Protein AF-F8LBA5-F1 (afdb_monomer_lite)

pLDDT: mean 81.29, std 7.04, range [53.19, 90.56]

Structure (mmCIF, N/CA/C/O backbone):
data_AF-F8LBA5-F1
#
_entry.id   AF-F8LBA5-F1
#
loop_
_atom_site.group_PDB
_atom_site.id
_atom_site.type_symbol
_atom_site.label_atom_id
_atom_site.label_alt_id
_atom_site.label_comp_id
_atom_site.label_asym_id
_atom_site.label_entity_id
_atom_site.label_seq_id
_atom_site.pdbx_PDB_ins_code
_atom_site.Cartn_x
_atom_site.Cartn_y
_atom_site.Cartn_z
_atom_site.occupancy
_atom_site.B_iso_or_equiv
_atom_site.auth_seq_id
_atom_site.auth_comp_id
_atom_site.auth_asym_id
_atom_site.auth_atom_id
_atom_site.pdbx_PDB_model_num
ATOM 1 N N . MET A 1 1 ? -10.000 4.323 -2.530 1.00 53.19 1 MET A N 1
ATOM 2 C CA . MET A 1 1 ? -9.657 2.963 -2.050 1.00 53.19 1 MET A CA 1
ATOM 3 C C . MET A 1 1 ? -9.422 1.983 -3.193 1.00 53.19 1 MET A C 1
ATOM 5 O O . MET A 1 1 ? -8.457 1.243 -3.122 1.00 53.19 1 MET A O 1
ATOM 9 N N . PHE A 1 2 ? -10.232 2.002 -4.255 1.00 55.88 2 PHE A N 1
ATOM 10 C CA . PHE A 1 2 ? -10.118 1.024 -5.345 1.00 55.88 2 PHE A CA 1
ATOM 11 C C . PHE A 1 2 ? -8.858 1.176 -6.219 1.00 55.88 2 PHE A C 1
ATOM 13 O O . PHE A 1 2 ? -8.235 0.174 -6.541 1.00 55.88 2 PHE A O 1
ATOM 20 N N . PHE A 1 3 ? -8.407 2.408 -6.486 1.00 58.19 3 PHE A N 1
ATOM 21 C CA . PHE A 1 3 ? -7.231 2.712 -7.324 1.00 58.19 3 PHE A CA 1
ATOM 22 C C . PHE A 1 3 ? -6.007 3.177 -6.512 1.00 58.19 3 PHE A C 1
ATOM 24 O O . PHE A 1 3 ? -5.357 4.164 -6.845 1.00 58.19 3 PHE A O 1
ATOM 31 N N . GLY A 1 4 ? -5.714 2.520 -5.386 1.00 63.97 4 GLY A N 1
ATOM 32 C CA . GLY A 1 4 ? -4.458 2.754 -4.661 1.00 63.97 4 GLY A CA 1
ATOM 33 C C . GLY A 1 4 ? -3.261 2.137 -5.395 1.00 63.97 4 GLY A C 1
ATOM 34 O O . GLY A 1 4 ? -3.434 1.162 -6.122 1.00 63.97 4 GLY A O 1
ATOM 35 N N . SER A 1 5 ? -2.041 2.637 -5.157 1.00 62.25 5 SER A N 1
ATOM 36 C CA . SER A 1 5 ? -0.813 2.131 -5.808 1.00 62.25 5 SER A CA 1
ATOM 37 C C . SER A 1 5 ? -0.664 0.605 -5.718 1.00 62.25 5 SER A C 1
ATOM 39 O O . SER A 1 5 ? -0.274 -0.045 -6.681 1.00 62.25 5 SER A O 1
ATOM 41 N N . GLY A 1 6 ? -1.062 0.010 -4.589 1.00 64.94 6 GLY A N 1
ATOM 42 C CA . GLY A 1 6 ? -1.053 -1.442 -4.393 1.00 64.94 6 GLY A CA 1
ATOM 43 C C . GLY A 1 6 ? -2.037 -2.215 -5.263 1.00 64.94 6 GLY A C 1
ATOM 44 O O . GLY A 1 6 ? -1.678 -3.264 -5.779 1.00 64.94 6 GLY A O 1
ATOM 45 N N . ASN A 1 7 ? -3.247 -1.692 -5.454 1.00 75.56 7 ASN A N 1
ATOM 46 C CA . ASN A 1 7 ? -4.292 -2.366 -6.229 1.00 75.56 7 ASN A CA 1
ATOM 47 C C . ASN A 1 7 ? -4.043 -2.291 -7.740 1.00 75.56 7 ASN A C 1
ATOM 49 O O . ASN A 1 7 ? -4.741 -2.948 -8.499 1.00 75.56 7 ASN A O 1
ATOM 53 N N . LEU A 1 8 ? -3.066 -1.491 -8.170 1.00 71.50 8 LEU A N 1
ATOM 54 C CA . LEU A 1 8 ? -2.737 -1.271 -9.578 1.00 71.50 8 LEU A CA 1
ATOM 55 C C . LEU A 1 8 ? -1.441 -1.975 -9.976 1.00 71.50 8 LEU A C 1
ATOM 57 O O . LEU A 1 8 ? -1.365 -2.572 -11.043 1.00 71.50 8 LEU A O 1
ATOM 61 N N . ILE A 1 9 ? -0.442 -1.972 -9.093 1.00 75.31 9 ILE A N 1
ATOM 62 C CA . ILE A 1 9 ? 0.831 -2.665 -9.332 1.00 75.31 9 ILE A CA 1
ATOM 63 C C . ILE A 1 9 ? 0.661 -4.182 -9.200 1.00 75.31 9 ILE A C 1
ATOM 65 O O . ILE A 1 9 ? 1.229 -4.938 -9.980 1.00 75.31 9 ILE A O 1
ATOM 69 N N . TYR A 1 10 ? -0.129 -4.640 -8.226 1.00 77.81 10 TYR A N 1
ATOM 70 C CA . TYR A 1 10 ? -0.305 -6.066 -7.964 1.00 77.81 10 TYR A CA 1
ATOM 71 C C . TYR A 1 10 ? -0.914 -6.857 -9.136 1.00 77.81 10 TYR A C 1
ATOM 73 O O . TYR A 1 10 ? -0.339 -7.887 -9.475 1.00 77.81 10 TYR A O 1
ATOM 81 N N . PRO A 1 11 ? -1.998 -6.417 -9.809 1.00 78.12 11 PRO A N 1
ATOM 82 C CA . PRO A 1 11 ? -2.529 -7.154 -10.956 1.00 78.12 11 PRO A CA 1
ATOM 83 C C . PRO A 1 11 ? -1.566 -7.169 -12.147 1.00 78.12 11 PRO A C 1
ATOM 85 O O . PRO A 1 11 ? -1.508 -8.173 -12.846 1.00 78.12 11 PRO A O 1
ATOM 88 N N . LEU A 1 12 ? -0.769 -6.113 -12.355 1.00 79.75 12 LEU A N 1
ATOM 89 C CA . LEU A 1 12 ? 0.284 -6.119 -13.377 1.00 79.75 12 LEU A CA 1
ATOM 90 C C . LEU A 1 12 ? 1.367 -7.147 -13.035 1.00 79.75 12 LEU A C 1
ATOM 92 O O . LEU A 1 12 ? 1.727 -7.965 -13.874 1.00 79.75 12 LEU A O 1
ATOM 96 N N . PHE A 1 13 ? 1.836 -7.148 -11.786 1.00 80.00 13 PHE A N 1
ATOM 97 C CA . PHE A 1 13 ? 2.849 -8.087 -11.311 1.00 80.00 13 PHE A CA 1
ATOM 98 C C . PHE A 1 13 ? 2.366 -9.537 -11.406 1.00 80.00 13 PHE A C 1
ATOM 100 O O . PHE A 1 13 ? 3.026 -10.366 -12.019 1.00 80.00 13 PHE A O 1
ATOM 107 N N . VAL A 1 14 ? 1.192 -9.846 -10.852 1.00 81.25 14 VAL A N 1
ATOM 108 C CA . VAL A 1 14 ? 0.621 -11.200 -10.898 1.00 81.25 14 VAL A CA 1
ATOM 109 C C . VAL A 1 14 ? 0.249 -11.590 -12.331 1.00 81.25 14 VAL A C 1
ATOM 111 O O . VAL A 1 14 ? 0.432 -12.745 -12.698 1.00 81.25 14 VAL A O 1
ATOM 114 N N . GLY A 1 15 ? -0.180 -10.640 -13.166 1.00 81.88 15 GLY A N 1
ATOM 115 C CA . GLY A 1 15 ? -0.393 -10.838 -14.601 1.00 81.88 15 GLY A CA 1
ATOM 116 C C . GLY A 1 15 ? 0.852 -11.333 -15.331 1.00 81.88 15 GLY A C 1
ATOM 117 O O . GLY A 1 15 ? 0.749 -12.260 -16.130 1.00 81.88 15 GLY A O 1
ATOM 118 N N . GLN A 1 16 ? 2.037 -10.811 -14.994 1.00 81.12 16 GLN A N 1
ATOM 119 C CA . GLN A 1 16 ? 3.295 -11.315 -15.557 1.00 81.12 16 GLN A CA 1
ATOM 120 C C . GLN A 1 16 ? 3.573 -12.778 -15.175 1.00 81.12 16 GLN A C 1
ATOM 122 O O . GLN A 1 16 ? 4.126 -13.518 -15.984 1.00 81.12 16 GLN A O 1
ATOM 127 N N . PHE A 1 17 ? 3.179 -13.223 -13.978 1.00 81.31 17 PHE A N 1
ATOM 128 C CA . PHE A 1 17 ? 3.361 -14.619 -13.552 1.00 81.31 17 PHE A CA 1
ATOM 129 C C . PHE A 1 17 ? 2.244 -15.556 -14.019 1.00 81.31 17 PHE A C 1
ATOM 131 O O . PHE A 1 17 ? 2.482 -16.752 -14.154 1.00 81.31 17 PHE A O 1
ATOM 138 N N . ALA A 1 18 ? 1.038 -15.036 -14.247 1.00 79.81 18 ALA A N 1
ATOM 139 C CA . ALA A 1 18 ? -0.143 -15.841 -14.544 1.00 79.81 18 ALA A CA 1
ATOM 140 C C . ALA A 1 18 ? -0.136 -16.447 -15.956 1.00 79.81 18 ALA A C 1
ATOM 142 O O . ALA A 1 18 ? -0.843 -17.431 -16.160 1.00 79.81 18 ALA A O 1
ATOM 143 N N . GLN A 1 19 ? 0.661 -15.904 -16.889 1.00 77.38 19 GLN A N 1
ATOM 144 C CA . GLN A 1 19 ? 0.803 -16.396 -18.270 1.00 77.38 19 GLN A CA 1
ATOM 145 C C . GLN A 1 19 ? -0.579 -16.757 -18.867 1.00 77.38 19 GLN A C 1
ATOM 147 O O . GLN A 1 19 ? -1.455 -15.893 -18.942 1.00 77.38 19 GLN A O 1
ATOM 152 N N . ASP A 1 20 ? -0.822 -18.028 -19.203 1.00 79.06 20 ASP A N 1
ATOM 153 C CA . ASP A 1 20 ? -2.073 -18.507 -19.810 1.00 79.06 20 ASP A CA 1
ATOM 154 C C . ASP A 1 20 ? -3.281 -18.567 -18.851 1.00 79.06 20 ASP A C 1
ATOM 156 O O . ASP A 1 20 ? -4.430 -18.643 -19.288 1.00 79.06 20 ASP A O 1
ATOM 160 N N . GLN A 1 21 ? -3.075 -18.506 -17.531 1.00 84.62 21 GLN A N 1
ATOM 161 C CA . GLN A 1 21 ? -4.135 -18.635 -16.516 1.00 84.62 21 GLN A CA 1
ATOM 162 C C . GLN A 1 21 ? -4.776 -17.294 -16.122 1.00 84.62 21 GLN A C 1
ATOM 164 O O . GLN A 1 21 ? -5.199 -17.090 -14.977 1.00 84.62 21 GLN A O 1
ATOM 169 N N . TRP A 1 22 ? -4.879 -16.366 -17.072 1.00 80.00 22 TRP A N 1
ATOM 170 C CA . TRP A 1 22 ? -5.383 -15.013 -16.832 1.00 80.00 22 TRP A CA 1
ATOM 171 C C . TRP A 1 22 ? -6.831 -14.983 -16.311 1.00 80.00 22 TRP A C 1
ATOM 173 O O . TRP A 1 22 ? -7.165 -14.123 -15.499 1.00 80.00 22 TRP A O 1
ATOM 183 N N . VAL A 1 23 ? -7.680 -15.944 -16.702 1.00 82.38 23 VAL A N 1
ATOM 184 C CA . VAL A 1 23 ? -9.088 -16.027 -16.262 1.00 82.38 23 VAL A CA 1
ATOM 185 C C . VAL A 1 23 ? -9.196 -16.408 -14.782 1.00 82.38 23 VAL A C 1
ATOM 187 O O . VAL A 1 23 ? -9.897 -15.750 -14.009 1.00 82.38 23 VAL A O 1
ATOM 190 N N . THR A 1 24 ? -8.483 -17.453 -14.357 1.00 84.25 24 THR A N 1
ATOM 191 C CA . THR A 1 24 ? -8.470 -17.916 -12.958 1.00 84.25 24 THR A CA 1
ATOM 192 C C . THR A 1 24 ? -7.845 -16.868 -12.038 1.00 84.25 24 THR A C 1
ATOM 194 O O . THR A 1 24 ? -8.341 -16.607 -10.942 1.00 84.25 24 THR A O 1
ATOM 197 N N . MET A 1 25 ? -6.785 -16.205 -12.504 1.00 84.81 25 MET A N 1
ATOM 198 C CA . MET A 1 25 ? -6.156 -15.107 -11.774 1.00 84.81 25 MET A CA 1
ATOM 199 C C . MET A 1 25 ? -7.075 -13.887 -11.685 1.00 84.81 25 MET A C 1
ATOM 201 O O . MET A 1 25 ? -7.284 -13.353 -10.596 1.00 84.81 25 MET A O 1
ATOM 205 N N . GLY A 1 26 ? -7.668 -13.480 -12.810 1.00 84.00 26 GLY A N 1
ATOM 206 C CA . GLY A 1 26 ? -8.551 -12.322 -12.884 1.00 84.00 26 GLY A CA 1
ATOM 207 C C . GLY A 1 26 ? -9.771 -12.476 -11.983 1.00 84.00 26 GLY A C 1
ATOM 208 O O . GLY A 1 26 ? -10.106 -11.548 -11.254 1.00 84.00 26 GLY A O 1
ATOM 209 N N . THR A 1 27 ? -10.385 -13.660 -11.955 1.00 85.81 27 THR A N 1
ATOM 210 C CA . THR A 1 27 ? -11.511 -13.959 -11.056 1.00 85.81 27 THR A CA 1
ATOM 211 C C . THR A 1 27 ? -11.099 -13.955 -9.582 1.00 85.81 27 THR A C 1
ATOM 213 O O . THR A 1 27 ? -11.780 -13.323 -8.772 1.00 85.81 27 THR A O 1
ATOM 216 N N . GLY A 1 28 ? -9.966 -14.564 -9.217 1.00 86.88 28 GLY A N 1
ATOM 217 C CA . GLY A 1 28 ? -9.448 -14.521 -7.843 1.00 86.88 28 GLY A CA 1
ATOM 218 C C . GLY A 1 28 ? -9.097 -13.102 -7.378 1.00 86.88 28 GLY A C 1
ATOM 219 O O . GLY A 1 28 ? -9.408 -12.711 -6.247 1.00 86.88 28 GLY A O 1
ATOM 220 N N . PHE A 1 29 ? -8.516 -12.295 -8.268 1.00 84.75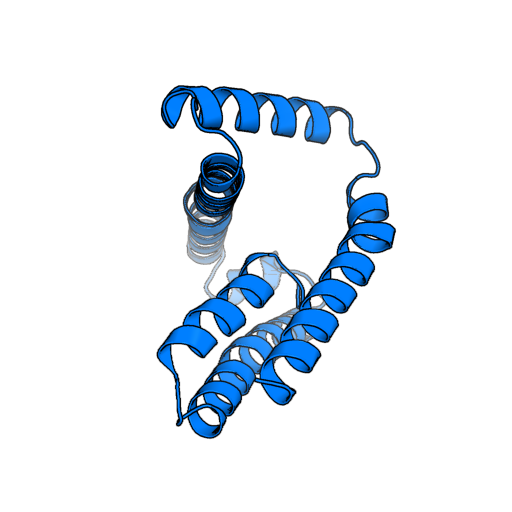 29 PHE A N 1
ATOM 221 C CA . PHE A 1 29 ? -8.242 -10.885 -8.013 1.00 84.75 29 PHE A CA 1
ATOM 222 C C . PHE A 1 29 ? -9.536 -10.080 -7.872 1.00 84.75 29 PHE A C 1
ATOM 224 O O . PHE A 1 29 ? -9.649 -9.293 -6.942 1.00 84.75 29 PHE A O 1
ATOM 231 N N . LEU A 1 30 ? -10.545 -10.302 -8.718 1.00 85.25 30 LEU A N 1
ATOM 232 C CA . LEU A 1 30 ? -11.844 -9.629 -8.600 1.00 85.25 30 LEU A CA 1
ATOM 233 C C . LEU A 1 30 ? -12.529 -9.954 -7.270 1.00 85.25 30 LEU A C 1
ATOM 235 O O . LEU A 1 30 ? -12.983 -9.048 -6.570 1.00 85.25 30 LEU A O 1
ATOM 239 N N . LEU A 1 31 ? -12.550 -11.233 -6.885 1.00 87.81 31 LEU A N 1
ATOM 240 C CA . LEU A 1 31 ? -13.132 -11.663 -5.615 1.00 87.81 31 LEU A CA 1
ATOM 241 C C . LEU A 1 31 ? -12.414 -11.007 -4.431 1.00 87.81 31 LEU A C 1
ATOM 243 O O . LEU A 1 31 ? -13.059 -10.452 -3.550 1.00 87.81 31 LEU A O 1
ATOM 247 N N . THR A 1 32 ? -11.085 -11.010 -4.403 1.00 85.31 32 THR A N 1
ATOM 248 C CA . THR A 1 32 ? -10.334 -10.484 -3.251 1.00 85.31 32 THR A CA 1
ATOM 249 C C . THR A 1 32 ? -10.212 -8.961 -3.256 1.00 85.31 32 THR A C 1
ATOM 251 O O . THR A 1 32 ? -10.468 -8.323 -2.240 1.00 85.31 32 THR A O 1
ATOM 254 N N . ALA A 1 33 ? -9.872 -8.343 -4.384 1.00 81.81 33 ALA A N 1
ATOM 255 C CA . ALA A 1 33 ? -9.630 -6.906 -4.480 1.00 81.81 33 ALA A CA 1
ATOM 256 C C . ALA A 1 33 ? -10.916 -6.067 -4.524 1.00 81.81 33 ALA A C 1
ATOM 258 O O . ALA A 1 33 ? -10.863 -4.886 -4.178 1.00 81.81 33 ALA A O 1
ATOM 259 N N . VAL A 1 34 ? -12.060 -6.638 -4.925 1.00 84.81 34 VAL A N 1
ATOM 260 C CA . VAL A 1 34 ? -13.344 -5.914 -4.984 1.00 84.81 34 VAL A CA 1
ATOM 261 C C . VAL A 1 34 ? -14.275 -6.319 -3.847 1.00 84.81 34 VAL A C 1
ATOM 263 O O . VAL A 1 34 ? -14.777 -5.427 -3.158 1.00 84.81 34 VAL A O 1
ATOM 266 N N . LEU A 1 35 ? -14.483 -7.620 -3.585 1.00 87.56 35 LEU A N 1
ATOM 267 C CA . LEU A 1 35 ? -15.446 -8.021 -2.548 1.00 87.56 35 LEU A CA 1
ATOM 268 C C . LEU A 1 35 ? -14.979 -7.657 -1.141 1.00 87.56 35 LEU A C 1
ATOM 270 O O . LEU A 1 35 ? -15.813 -7.216 -0.358 1.00 87.56 35 LEU A O 1
ATOM 274 N N . MET A 1 36 ? -13.690 -7.793 -0.793 1.00 87.69 36 MET A N 1
ATOM 275 C CA . MET A 1 36 ? -13.233 -7.431 0.562 1.00 87.69 36 MET A CA 1
ATOM 276 C C . MET A 1 36 ? -13.442 -5.942 0.871 1.00 87.69 36 MET A C 1
ATOM 278 O O . MET A 1 36 ? -14.052 -5.642 1.899 1.00 87.69 36 MET A O 1
ATOM 282 N N . PRO A 1 37 ? -12.992 -4.986 0.029 1.00 86.19 37 PRO A N 1
ATOM 283 C CA . PRO A 1 37 ? -13.259 -3.574 0.284 1.00 86.19 37 PRO A CA 1
ATOM 284 C C . PRO A 1 37 ? -14.751 -3.255 0.264 1.00 86.19 37 PRO A C 1
ATOM 286 O O . PRO A 1 37 ? -15.200 -2.439 1.063 1.00 86.19 37 PRO A O 1
ATOM 289 N N . PHE A 1 38 ? -15.523 -3.915 -0.604 1.00 88.62 38 PHE A N 1
ATOM 290 C CA . PHE A 1 38 ? -16.972 -3.750 -0.653 1.00 88.62 38 PHE A CA 1
ATOM 291 C C . PHE A 1 38 ? -17.646 -4.203 0.649 1.00 88.62 38 PHE A C 1
ATOM 293 O O . PHE A 1 38 ? -18.395 -3.432 1.241 1.00 88.62 38 PHE A O 1
ATOM 300 N N . LEU A 1 39 ? -17.315 -5.394 1.153 1.00 89.19 39 LEU A N 1
ATOM 301 C CA . LEU A 1 39 ? -17.764 -5.892 2.458 1.00 89.19 39 LEU A CA 1
ATOM 302 C C . LEU A 1 39 ? -17.361 -4.942 3.589 1.00 89.19 39 LEU A C 1
ATOM 304 O O . LEU A 1 39 ? -18.169 -4.667 4.472 1.00 89.19 39 LEU A O 1
ATOM 308 N N . GLY A 1 40 ? -16.144 -4.395 3.539 1.00 87.69 40 GLY A N 1
ATOM 309 C CA . GLY A 1 40 ? -15.684 -3.381 4.486 1.00 87.69 40 GLY A CA 1
ATOM 310 C C . GLY A 1 40 ? -16.538 -2.111 4.452 1.00 87.69 40 GLY A C 1
ATOM 311 O O . GLY A 1 40 ? -16.923 -1.608 5.503 1.00 87.69 40 GLY A O 1
ATOM 312 N N . VAL A 1 41 ? -16.890 -1.612 3.263 1.00 88.19 41 VAL A N 1
ATOM 313 C CA . VAL A 1 41 ? -17.782 -0.449 3.112 1.00 88.19 41 VAL A CA 1
ATOM 314 C C . VAL A 1 41 ? -19.185 -0.763 3.628 1.00 88.19 41 VAL A C 1
ATOM 316 O O . VAL A 1 41 ? -19.726 0.032 4.390 1.00 88.19 41 VAL A O 1
ATOM 319 N N . VAL A 1 42 ? -19.756 -1.918 3.280 1.00 89.00 42 VAL A N 1
ATOM 320 C CA . VAL A 1 42 ? -21.082 -2.344 3.761 1.00 89.00 42 VAL A CA 1
ATOM 321 C C . VAL A 1 42 ? -21.100 -2.450 5.286 1.00 89.00 42 VAL A C 1
ATOM 323 O O . VAL A 1 42 ? -22.008 -1.920 5.925 1.00 89.00 42 VAL A O 1
ATOM 326 N N . ALA A 1 43 ? -20.070 -3.059 5.878 1.00 87.00 43 ALA A N 1
ATOM 327 C CA . ALA A 1 43 ? -19.912 -3.115 7.325 1.00 87.00 43 ALA A CA 1
ATOM 328 C C . ALA A 1 43 ? -19.834 -1.706 7.925 1.00 87.00 43 ALA A C 1
ATOM 330 O O . ALA A 1 43 ? -20.532 -1.410 8.881 1.00 87.00 43 ALA A O 1
ATOM 331 N N . MET A 1 44 ? -19.057 -0.795 7.341 1.00 87.25 44 MET A N 1
ATOM 332 C CA . MET A 1 44 ? -18.962 0.578 7.843 1.00 87.25 44 MET A CA 1
ATOM 333 C C . MET A 1 44 ? -20.282 1.351 7.732 1.00 87.25 44 MET A C 1
ATOM 335 O O . MET A 1 44 ? -20.617 2.099 8.649 1.00 87.25 44 MET A O 1
ATOM 339 N N . VAL A 1 45 ? -21.052 1.154 6.660 1.00 87.62 45 VAL A N 1
ATOM 340 C CA . VAL A 1 45 ? -22.385 1.757 6.491 1.00 87.62 45 VAL A CA 1
ATOM 341 C C . VAL A 1 45 ? -23.364 1.229 7.542 1.00 87.62 45 VAL A C 1
ATOM 343 O O . VAL A 1 45 ? -24.118 2.015 8.109 1.00 87.62 45 VAL A O 1
ATOM 346 N N . ALA A 1 46 ? -23.306 -0.065 7.870 1.00 86.06 46 ALA A N 1
ATOM 347 C CA . ALA A 1 46 ? -24.146 -0.664 8.909 1.00 86.06 46 ALA A CA 1
ATOM 348 C C . ALA A 1 46 ? -23.897 -0.084 10.318 1.00 86.06 46 ALA A C 1
ATOM 350 O O . ALA A 1 46 ? -24.773 -0.167 11.171 1.00 86.06 46 ALA A O 1
ATOM 351 N N . TYR A 1 47 ? -22.729 0.522 10.556 1.00 85.69 47 TYR A N 1
ATOM 352 C CA . TYR A 1 47 ? -22.360 1.177 11.819 1.00 85.69 47 TYR A CA 1
ATOM 353 C C . TYR A 1 47 ? -22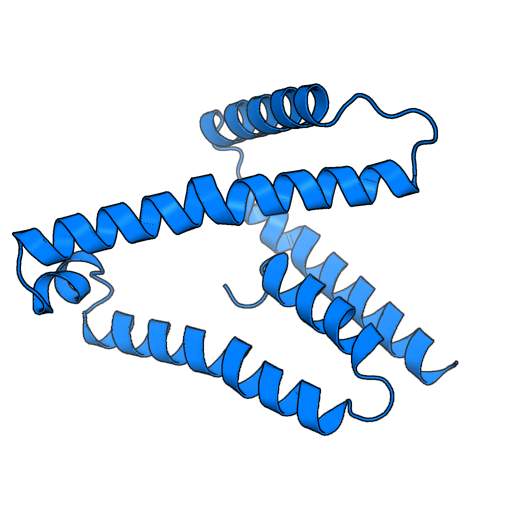.292 2.711 11.691 1.00 85.69 47 TYR A C 1
ATOM 355 O O . TYR A 1 47 ? -21.509 3.359 12.390 1.00 85.69 47 TYR A O 1
ATOM 363 N N . GLU A 1 48 ? -23.068 3.299 10.772 1.00 82.38 48 GLU A N 1
ATOM 364 C CA . GLU A 1 48 ? -23.178 4.757 10.561 1.00 82.38 48 GLU A CA 1
ATOM 365 C C . GLU A 1 48 ? -21.828 5.450 10.277 1.00 82.38 48 GLU A C 1
ATOM 367 O O . GLU A 1 48 ? -21.612 6.621 10.587 1.00 82.38 48 GLU A O 1
ATOM 372 N N . GLY A 1 49 ? -20.866 4.715 9.714 1.00 75.81 49 GLY A N 1
ATOM 373 C CA . GLY A 1 49 ? -19.509 5.200 9.460 1.00 75.81 49 GLY A CA 1
ATOM 374 C C . GLY A 1 49 ? -18.630 5.318 10.712 1.00 75.81 49 GLY A C 1
ATOM 375 O O . GLY A 1 49 ? -17.461 5.707 10.609 1.00 75.81 49 GLY A O 1
ATOM 376 N N . CYS A 1 50 ? -19.129 4.952 11.896 1.00 80.75 50 CYS A N 1
ATOM 377 C CA . CYS A 1 50 ? -18.377 5.061 13.137 1.00 80.75 50 CYS A CA 1
ATOM 378 C C . CYS A 1 50 ? -17.488 3.828 13.358 1.00 80.75 50 CYS A C 1
ATOM 380 O O . CYS A 1 50 ? -17.874 2.833 13.975 1.00 80.75 50 CYS A O 1
ATOM 382 N N . TYR A 1 51 ? -16.237 3.914 12.898 1.00 77.25 51 TYR A N 1
ATOM 383 C CA . TYR A 1 51 ? -15.238 2.848 13.065 1.00 77.25 51 TYR A CA 1
ATOM 384 C C . TYR A 1 51 ? -14.982 2.503 14.540 1.00 77.25 51 TYR A C 1
ATOM 386 O O . TYR A 1 51 ? -14.651 1.366 14.865 1.00 77.25 51 TYR A O 1
ATOM 394 N N . ALA A 1 52 ? -15.136 3.472 15.451 1.00 75.88 52 ALA A N 1
ATOM 395 C CA . ALA A 1 52 ? -15.019 3.225 16.882 1.00 75.88 52 ALA A CA 1
ATOM 396 C C . ALA A 1 52 ? -16.120 2.276 17.373 1.00 75.88 52 ALA A C 1
ATOM 398 O O . ALA A 1 52 ? -15.803 1.330 18.086 1.00 75.88 52 ALA A O 1
ATOM 399 N N . SER A 1 53 ? -17.369 2.480 16.947 1.00 77.38 53 SER A N 1
ATOM 400 C CA . SER A 1 53 ? -18.493 1.600 17.288 1.00 77.38 53 SER A CA 1
ATOM 401 C C . SER A 1 53 ? -18.313 0.194 16.716 1.00 77.38 53 SER A C 1
ATOM 403 O O . SER A 1 53 ? -18.550 -0.770 17.435 1.00 77.38 53 SER A O 1
ATOM 405 N N . PHE A 1 54 ? -17.797 0.071 15.487 1.00 79.94 54 PHE A N 1
ATOM 406 C CA . PHE A 1 54 ? -17.513 -1.224 14.853 1.00 79.94 54 PHE A CA 1
ATOM 407 C C . PHE A 1 54 ? -16.523 -2.082 15.660 1.00 79.94 54 PHE A C 1
ATOM 409 O O . PHE A 1 54 ? -16.780 -3.251 15.937 1.00 79.94 54 PHE A O 1
ATOM 416 N N . PHE A 1 55 ? -15.394 -1.505 16.087 1.00 78.31 55 PHE A N 1
ATOM 417 C CA . PHE A 1 55 ? -14.414 -2.242 16.896 1.00 78.31 55 PHE A CA 1
ATOM 418 C C . PHE A 1 55 ? -14.867 -2.446 18.347 1.00 78.31 55 PHE A C 1
ATOM 420 O O . PHE A 1 55 ? -14.406 -3.376 19.009 1.00 78.31 55 PHE A O 1
ATOM 427 N N . ASN A 1 56 ? -15.776 -1.606 18.849 1.00 78.81 56 ASN A N 1
ATOM 428 C CA . ASN A 1 56 ? -16.307 -1.713 20.206 1.00 78.81 56 ASN A CA 1
ATOM 429 C C . ASN A 1 56 ? -17.316 -2.867 20.363 1.00 78.81 56 ASN A C 1
ATOM 431 O O . ASN A 1 56 ? -17.593 -3.262 21.491 1.00 78.81 56 ASN A O 1
ATOM 435 N N . THR A 1 57 ? -17.785 -3.476 19.265 1.00 77.00 57 THR A N 1
ATOM 436 C CA . THR A 1 57 ? -18.575 -4.724 19.285 1.00 77.00 57 THR A CA 1
ATOM 437 C C . THR A 1 57 ? -17.825 -5.879 19.968 1.00 77.00 57 THR A C 1
ATOM 439 O O . THR A 1 57 ? -18.444 -6.762 20.550 1.00 77.00 57 THR A O 1
ATOM 442 N N . ILE A 1 58 ? -16.485 -5.851 19.963 1.00 78.00 58 ILE A N 1
ATOM 443 C CA . ILE A 1 58 ? -15.617 -6.834 20.643 1.00 78.00 58 ILE A CA 1
ATOM 444 C C . ILE A 1 58 ? -15.369 -6.443 22.121 1.00 78.00 58 ILE A C 1
ATOM 446 O O . ILE A 1 58 ? -14.874 -7.242 22.914 1.00 78.00 58 ILE A O 1
ATOM 450 N N . GLY A 1 59 ? -15.727 -5.216 22.517 1.00 78.94 59 GLY A N 1
ATOM 451 C CA . GLY A 1 59 ? -15.512 -4.629 23.842 1.00 78.94 59 GLY A CA 1
ATOM 452 C C . GLY A 1 59 ? -14.576 -3.411 23.823 1.00 78.94 59 GLY A C 1
ATOM 453 O O . GLY A 1 59 ? -13.717 -3.271 22.954 1.00 78.94 59 GLY A O 1
ATOM 454 N N . ARG A 1 60 ? -14.700 -2.529 24.826 1.00 76.19 60 ARG A N 1
ATOM 455 C CA . ARG A 1 60 ? -14.042 -1.201 24.849 1.00 76.19 60 ARG A CA 1
ATOM 456 C C . ARG A 1 60 ? -12.519 -1.252 24.941 1.00 76.19 60 ARG A C 1
ATOM 458 O O . ARG A 1 60 ? -11.833 -0.495 24.261 1.00 76.19 60 ARG A O 1
ATOM 465 N N . VAL A 1 61 ? -11.997 -2.157 25.764 1.00 82.31 61 VAL A N 1
ATOM 466 C CA . VAL A 1 61 ? -10.555 -2.393 25.930 1.00 82.31 61 VAL A CA 1
ATOM 467 C C . VAL A 1 61 ? -9.971 -3.190 24.752 1.00 82.31 61 VAL A C 1
ATOM 469 O O . VAL A 1 61 ? -9.044 -2.682 24.116 1.00 82.31 61 VAL A O 1
ATOM 472 N N . PRO A 1 62 ? -10.503 -4.377 24.383 1.00 82.62 62 PRO A N 1
ATOM 473 C CA . PRO A 1 62 ? -9.952 -5.144 23.264 1.00 82.62 62 PRO A CA 1
ATOM 474 C C . PRO A 1 62 ? -10.111 -4.422 21.918 1.00 82.62 62 PRO A C 1
ATOM 476 O O . PRO A 1 62 ? -9.179 -4.429 21.117 1.00 82.62 62 PRO A O 1
ATOM 479 N N . GLY A 1 63 ? -11.225 -3.720 21.686 1.00 82.50 63 GLY A N 1
ATOM 480 C CA . GLY A 1 63 ? -11.454 -2.941 20.467 1.00 82.50 63 GLY A CA 1
ATOM 481 C C . GLY A 1 63 ? -10.470 -1.781 20.295 1.00 82.50 63 GLY A C 1
ATOM 482 O O . GLY A 1 63 ? -9.989 -1.535 19.188 1.00 82.50 63 GLY A O 1
ATOM 483 N N . PHE A 1 64 ? -10.098 -1.097 21.383 1.00 83.62 64 PHE A N 1
ATOM 484 C CA . PHE A 1 64 ? -9.088 -0.035 21.336 1.00 83.62 64 PHE A CA 1
ATOM 485 C C . PHE A 1 64 ? -7.692 -0.576 21.005 1.00 83.62 64 PHE A C 1
ATOM 487 O O . PHE A 1 64 ? -7.000 -0.010 20.152 1.00 83.62 64 PHE A O 1
ATOM 494 N N . ILE A 1 65 ? -7.293 -1.681 21.645 1.00 87.69 65 ILE A N 1
ATOM 495 C CA . ILE A 1 65 ? -6.006 -2.341 21.387 1.00 87.69 65 ILE A CA 1
ATOM 496 C C . ILE A 1 65 ? -5.953 -2.797 19.931 1.00 87.69 65 ILE A C 1
ATOM 498 O O . ILE A 1 65 ? -5.020 -2.445 19.211 1.00 87.69 65 ILE A O 1
ATOM 502 N N . PHE A 1 66 ? -6.986 -3.502 19.472 1.00 86.44 66 PHE A N 1
ATOM 503 C CA . PHE A 1 66 ? -7.036 -4.052 18.123 1.00 86.44 66 PHE A CA 1
ATOM 504 C C . PHE A 1 66 ? -7.010 -2.957 17.053 1.00 86.44 66 PHE A C 1
ATOM 506 O O . PHE A 1 66 ? -6.222 -3.039 16.112 1.00 86.44 66 PHE A O 1
ATOM 513 N N . ARG A 1 67 ? -7.781 -1.875 17.233 1.00 84.75 67 ARG A N 1
ATOM 514 C CA . ARG A 1 67 ? -7.756 -0.712 16.332 1.00 84.75 67 ARG A CA 1
ATOM 515 C C . ARG A 1 67 ? -6.373 -0.067 16.272 1.00 84.75 67 ARG A C 1
ATOM 517 O O . ARG A 1 67 ? -5.888 0.250 15.189 1.00 84.75 67 ARG A O 1
ATOM 524 N N . THR A 1 68 ? -5.749 0.153 17.426 1.00 86.25 68 THR A N 1
ATOM 525 C CA . THR A 1 68 ? -4.428 0.791 17.508 1.00 86.25 68 THR A CA 1
ATOM 526 C C . THR A 1 68 ? -3.368 -0.077 16.839 1.00 86.25 68 THR A C 1
ATOM 528 O O . THR A 1 68 ? -2.556 0.430 16.064 1.00 86.25 68 THR A O 1
ATOM 531 N N . PHE A 1 69 ? -3.417 -1.386 17.078 1.00 89.81 69 PHE A N 1
ATOM 532 C CA . PHE A 1 69 ? -2.498 -2.355 16.495 1.00 89.81 69 PHE A CA 1
ATOM 533 C C . PHE A 1 69 ? -2.666 -2.442 14.975 1.00 89.81 69 PHE A C 1
ATOM 535 O O . PHE A 1 69 ? -1.687 -2.324 14.243 1.00 89.81 69 PHE A O 1
ATOM 542 N N . LEU A 1 70 ? -3.908 -2.536 14.490 1.00 87.62 70 LEU A N 1
ATOM 543 C CA . LEU A 1 70 ? -4.222 -2.525 13.061 1.00 87.62 70 LEU A CA 1
ATOM 544 C C . LEU A 1 70 ? -3.720 -1.260 12.370 1.00 87.62 70 LEU A C 1
ATOM 546 O O . LEU A 1 70 ? -3.014 -1.354 11.369 1.00 87.62 70 LEU A O 1
ATOM 550 N N . LEU A 1 71 ? -4.055 -0.079 12.897 1.00 86.88 71 LEU A N 1
ATOM 551 C CA . LEU A 1 71 ? -3.653 1.188 12.280 1.00 86.88 71 LEU A CA 1
ATOM 552 C C . LEU A 1 71 ? -2.129 1.361 12.287 1.00 86.88 71 LEU A C 1
ATOM 554 O O . LEU A 1 71 ? -1.563 1.807 11.290 1.00 86.88 71 LEU A O 1
ATOM 558 N N . THR A 1 72 ? -1.460 0.966 13.372 1.00 87.62 72 THR A N 1
ATOM 559 C CA . THR A 1 72 ? 0.001 1.078 13.500 1.00 87.62 72 THR A CA 1
ATOM 560 C C . THR A 1 72 ? 0.735 0.067 12.623 1.00 87.62 72 THR A C 1
ATOM 562 O O . THR A 1 72 ? 1.740 0.396 12.007 1.00 87.62 72 THR A O 1
ATOM 565 N N . ILE A 1 73 ? 0.256 -1.166 12.501 1.00 88.19 73 ILE A N 1
ATOM 566 C CA . ILE A 1 73 ? 0.921 -2.136 11.623 1.00 88.19 73 ILE A CA 1
ATOM 567 C C . ILE A 1 73 ? 0.667 -1.793 10.161 1.00 88.19 73 ILE A C 1
ATOM 569 O O . ILE A 1 73 ? 1.581 -1.807 9.337 1.00 88.19 73 ILE A O 1
ATOM 573 N N . TRP A 1 74 ? -0.569 -1.449 9.820 1.00 84.81 74 TRP A N 1
ATOM 574 C CA . TRP A 1 74 ? -0.938 -1.263 8.428 1.00 84.81 74 TRP A CA 1
ATOM 575 C C . TRP A 1 74 ? -0.345 0.019 7.831 1.00 84.81 74 TRP A C 1
ATOM 577 O O . TRP A 1 74 ? 0.192 -0.015 6.721 1.00 84.81 74 TRP A O 1
ATOM 587 N N . ILE A 1 75 ? -0.387 1.139 8.564 1.00 81.50 75 ILE A N 1
ATOM 588 C CA . ILE A 1 75 ? 0.017 2.444 8.027 1.00 81.50 75 ILE A CA 1
ATOM 589 C C . ILE A 1 75 ? 1.553 2.598 8.045 1.00 81.50 75 ILE A C 1
ATOM 591 O O . ILE A 1 75 ? 2.146 2.512 6.963 1.00 81.50 75 ILE A O 1
ATOM 595 N N . PRO A 1 76 ? 2.231 2.787 9.197 1.00 84.00 76 PRO A N 1
ATOM 596 C CA . PRO A 1 76 ? 3.667 3.058 9.219 1.00 84.00 76 PRO A CA 1
ATOM 597 C C . PRO A 1 76 ? 4.548 1.829 8.968 1.00 84.00 76 PRO A C 1
ATOM 599 O O . PRO A 1 76 ? 5.614 1.996 8.386 1.00 84.00 76 PRO A O 1
ATOM 602 N N . LEU A 1 77 ? 4.137 0.616 9.360 1.00 83.31 77 LEU A N 1
ATOM 603 C CA . LEU A 1 77 ? 4.981 -0.581 9.192 1.00 83.31 77 LEU A CA 1
ATOM 604 C C . LEU A 1 77 ? 4.760 -1.314 7.862 1.00 83.31 77 LEU A C 1
ATOM 606 O O . LEU A 1 77 ? 5.678 -1.957 7.363 1.00 83.31 77 LEU A O 1
ATOM 610 N N . GLY A 1 78 ? 3.568 -1.220 7.273 1.00 80.81 78 GLY A N 1
ATOM 611 C CA . GLY A 1 78 ? 3.242 -1.892 6.015 1.00 80.81 78 GLY A CA 1
ATOM 612 C C . GLY A 1 78 ? 3.273 -0.951 4.816 1.00 80.81 78 GLY A C 1
ATOM 613 O O . GLY A 1 78 ? 4.119 -1.056 3.925 1.00 80.81 78 GLY A O 1
ATOM 614 N N . SER A 1 79 ? 2.311 -0.031 4.767 1.00 80.94 79 SER A N 1
ATOM 615 C CA . SER A 1 79 ? 2.039 0.755 3.562 1.00 80.94 79 SER A CA 1
ATOM 616 C C . SER A 1 79 ? 3.147 1.762 3.231 1.00 80.94 79 SER A C 1
ATOM 618 O O . SER A 1 79 ? 3.555 1.860 2.071 1.00 80.94 79 SER A O 1
ATOM 620 N N . ALA A 1 80 ? 3.678 2.463 4.237 1.00 83.25 80 ALA A N 1
ATOM 621 C CA . ALA A 1 80 ? 4.710 3.480 4.061 1.00 83.25 80 ALA A CA 1
ATOM 622 C C . ALA A 1 80 ? 6.041 2.915 3.515 1.00 83.25 80 ALA A C 1
ATOM 624 O O . ALA A 1 80 ? 6.494 3.405 2.475 1.00 83.25 80 ALA A O 1
ATOM 625 N N . PRO A 1 81 ? 6.659 1.877 4.121 1.00 83.56 81 PRO A N 1
ATOM 626 C CA . PRO A 1 81 ? 7.906 1.312 3.607 1.00 83.56 81 PRO A CA 1
ATOM 627 C C . PRO A 1 81 ? 7.728 0.673 2.234 1.00 83.56 81 PRO A C 1
ATOM 629 O O . PRO A 1 81 ? 8.609 0.820 1.392 1.00 83.56 81 PRO A O 1
ATOM 632 N N . ARG A 1 82 ? 6.575 0.051 1.949 1.00 81.12 82 ARG A N 1
ATOM 633 C CA . ARG A 1 82 ? 6.305 -0.496 0.612 1.00 81.12 82 ARG A CA 1
ATOM 634 C C . ARG A 1 82 ? 6.278 0.595 -0.458 1.00 81.12 82 ARG A C 1
ATOM 636 O O . ARG A 1 82 ? 6.854 0.427 -1.525 1.00 81.12 82 ARG A O 1
ATOM 643 N N . CYS A 1 83 ? 5.612 1.719 -0.198 1.00 83.50 83 CYS A N 1
ATOM 644 C CA . CYS A 1 83 ? 5.598 2.835 -1.145 1.00 83.50 83 CYS A CA 1
ATOM 645 C C . CYS A 1 83 ? 7.001 3.434 -1.339 1.00 83.50 83 CYS A C 1
ATOM 647 O O . CYS A 1 83 ? 7.365 3.764 -2.466 1.00 83.50 83 CYS A O 1
ATOM 649 N N . MET A 1 84 ? 7.803 3.515 -0.271 1.00 85.56 84 MET A N 1
ATOM 650 C CA . MET A 1 84 ? 9.201 3.959 -0.339 1.00 85.56 84 MET A CA 1
ATOM 651 C C . MET A 1 84 ? 10.066 3.046 -1.211 1.00 85.56 8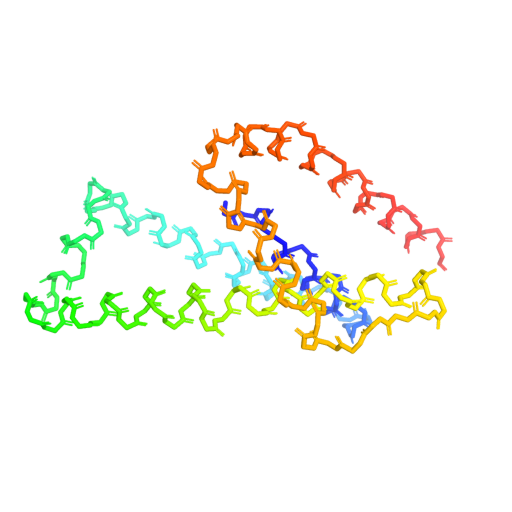4 MET A C 1
ATOM 653 O O . MET A 1 84 ? 10.771 3.530 -2.098 1.00 85.56 84 MET A O 1
ATOM 657 N N . THR A 1 85 ? 10.003 1.729 -0.998 1.00 84.25 85 THR A N 1
ATOM 658 C CA . THR A 1 85 ? 10.802 0.770 -1.774 1.00 84.25 85 THR A CA 1
ATOM 659 C C . THR A 1 85 ? 10.368 0.710 -3.231 1.00 84.25 85 THR A C 1
ATOM 661 O O . THR A 1 85 ? 11.223 0.587 -4.101 1.00 84.25 85 THR A O 1
ATOM 664 N N . LEU A 1 86 ? 9.073 0.866 -3.522 1.00 83.44 86 LEU A N 1
ATOM 665 C CA . LEU A 1 86 ? 8.563 0.962 -4.892 1.00 83.44 86 LEU A CA 1
ATOM 666 C C . LEU A 1 86 ? 9.060 2.226 -5.606 1.00 83.44 86 LEU A C 1
ATOM 668 O O . LEU A 1 86 ? 9.502 2.140 -6.752 1.00 83.44 86 LEU A O 1
ATOM 672 N N . ALA A 1 87 ? 9.029 3.384 -4.938 1.00 85.00 87 ALA A N 1
ATOM 673 C CA . ALA A 1 87 ? 9.565 4.629 -5.492 1.00 85.00 87 ALA A CA 1
ATOM 674 C C . ALA A 1 87 ? 11.072 4.508 -5.772 1.00 85.00 87 ALA A C 1
ATOM 676 O O . ALA A 1 87 ? 11.539 4.899 -6.842 1.00 85.00 87 ALA A O 1
ATOM 677 N N . PHE A 1 88 ? 11.816 3.888 -4.851 1.00 85.75 88 PHE A N 1
ATOM 678 C CA . PHE A 1 88 ? 13.232 3.588 -5.038 1.00 85.75 88 PHE A CA 1
ATOM 679 C C . PHE A 1 88 ? 13.469 2.611 -6.199 1.00 85.75 88 PHE A C 1
ATOM 681 O O . PHE A 1 88 ? 14.280 2.880 -7.074 1.00 85.75 88 PHE A O 1
ATOM 688 N N . ALA A 1 89 ? 12.752 1.489 -6.263 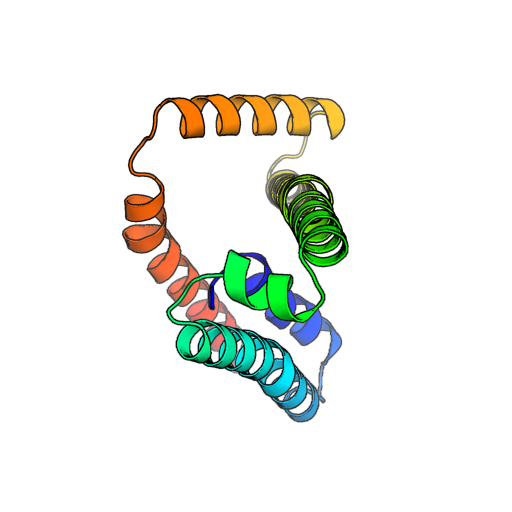1.00 83.06 89 ALA A N 1
ATOM 689 C CA . ALA A 1 89 ? 12.910 0.519 -7.347 1.00 83.06 89 ALA A CA 1
ATOM 690 C C . ALA A 1 89 ? 12.626 1.155 -8.717 1.00 83.06 89 ALA A C 1
ATOM 692 O O . ALA A 1 89 ? 13.384 0.942 -9.658 1.00 83.06 89 ALA A O 1
ATOM 693 N N . SER A 1 90 ? 11.594 2.000 -8.792 1.00 81.75 90 SER A N 1
ATOM 694 C CA . SER A 1 90 ? 11.220 2.708 -10.018 1.00 81.75 90 SER A CA 1
ATOM 695 C C . SER A 1 90 ? 12.299 3.700 -10.455 1.00 81.75 90 SER A C 1
ATOM 697 O O . SER A 1 90 ? 12.661 3.718 -11.624 1.00 81.75 90 SER A O 1
ATOM 699 N N . MET A 1 91 ? 12.864 4.497 -9.537 1.00 82.75 91 MET A N 1
ATOM 700 C CA . MET A 1 91 ? 13.946 5.432 -9.883 1.00 82.75 91 MET A CA 1
ATOM 701 C C . MET A 1 91 ? 15.244 4.711 -10.264 1.00 82.75 91 MET A C 1
ATOM 703 O O . MET A 1 91 ? 15.954 5.168 -11.159 1.00 82.75 91 MET A O 1
ATOM 707 N N . LYS A 1 92 ? 15.536 3.559 -9.645 1.00 82.12 92 LYS A N 1
ATOM 708 C CA . LYS A 1 92 ? 16.754 2.785 -9.924 1.00 82.12 92 LYS A CA 1
ATOM 709 C C . LYS A 1 92 ? 16.817 2.322 -11.378 1.00 82.12 92 LYS A C 1
ATOM 711 O O . LYS A 1 92 ? 17.902 2.237 -11.938 1.00 82.12 92 LYS A O 1
ATOM 716 N N . SER A 1 93 ? 15.668 2.055 -11.995 1.00 78.81 93 SER A N 1
ATOM 717 C CA . SER A 1 93 ? 15.592 1.683 -13.409 1.00 78.81 93 SER A CA 1
ATOM 718 C C . SER A 1 93 ? 15.976 2.817 -14.367 1.00 78.81 93 SER A C 1
ATOM 720 O O . SER A 1 93 ? 16.356 2.530 -15.497 1.00 78.81 93 SER A O 1
ATOM 722 N N . TYR A 1 94 ? 15.903 4.082 -13.937 1.00 79.56 94 TYR A N 1
ATOM 723 C CA . TYR A 1 94 ? 16.201 5.249 -14.779 1.00 79.56 94 TYR A CA 1
ATOM 724 C C . TYR A 1 94 ? 17.550 5.916 -14.464 1.00 79.56 94 TYR A C 1
ATOM 726 O O . TYR A 1 94 ? 18.104 6.590 -15.330 1.00 79.56 94 TYR A O 1
ATOM 734 N N . PHE A 1 95 ? 18.103 5.733 -13.259 1.00 81.00 95 PHE A N 1
ATOM 735 C CA . PHE A 1 95 ? 19.358 6.363 -12.834 1.00 81.00 95 PHE A CA 1
ATOM 736 C C . PHE A 1 95 ? 20.469 5.331 -12.593 1.00 81.00 95 PHE A C 1
ATOM 738 O O . PHE A 1 95 ? 20.351 4.464 -11.731 1.00 81.00 95 PHE A O 1
ATOM 745 N N . ALA A 1 96 ? 21.590 5.468 -13.314 1.00 69.88 96 ALA A N 1
ATOM 746 C CA . ALA A 1 96 ? 22.747 4.569 -13.206 1.00 69.88 96 ALA A CA 1
ATOM 747 C C . ALA A 1 96 ? 23.491 4.672 -11.858 1.00 69.88 96 ALA A C 1
ATOM 749 O O . ALA A 1 96 ? 24.054 3.688 -11.383 1.00 69.88 96 ALA A O 1
ATOM 750 N N . TYR A 1 97 ? 23.465 5.847 -11.221 1.00 77.19 97 TYR A N 1
ATOM 751 C CA . TYR A 1 97 ? 24.045 6.083 -9.899 1.00 77.19 97 TYR A CA 1
ATOM 752 C C . TYR A 1 97 ? 22.950 6.520 -8.943 1.00 77.19 97 TYR A C 1
ATOM 754 O O . TYR A 1 97 ? 22.411 7.618 -9.076 1.00 77.19 97 TYR A O 1
ATOM 762 N N . MET A 1 98 ? 22.631 5.667 -7.970 1.00 78.75 98 MET A N 1
ATOM 763 C CA . MET A 1 98 ? 21.603 5.970 -6.986 1.00 78.75 98 MET A CA 1
ATOM 764 C C . MET A 1 98 ? 22.141 5.869 -5.561 1.00 78.75 98 MET A C 1
ATOM 766 O O . MET A 1 98 ? 22.898 4.939 -5.267 1.00 78.75 98 MET A O 1
ATOM 770 N N . PRO A 1 99 ? 21.780 6.813 -4.668 1.00 80.44 99 PRO A N 1
ATOM 771 C CA . PRO A 1 99 ? 22.202 6.754 -3.279 1.00 80.44 99 PRO A CA 1
ATOM 772 C C . PRO A 1 99 ? 21.673 5.487 -2.594 1.00 80.44 99 PRO A C 1
ATOM 774 O O . PRO A 1 99 ? 20.670 4.909 -3.025 1.00 80.44 99 PRO A O 1
ATOM 777 N N . PRO A 1 100 ? 22.322 5.047 -1.505 1.00 84.62 100 PRO A N 1
ATOM 778 C CA . PRO A 1 100 ? 21.896 3.860 -0.784 1.00 84.62 100 PRO A CA 1
ATOM 779 C C . PRO A 1 100 ? 20.486 4.038 -0.194 1.00 84.62 100 PRO A C 1
ATOM 781 O O . PRO A 1 100 ? 20.063 5.144 0.151 1.00 84.62 100 PRO A O 1
ATOM 784 N N . LEU A 1 101 ? 19.760 2.923 -0.054 1.00 81.12 101 LEU A N 1
ATOM 785 C CA . LEU A 1 101 ? 18.329 2.889 0.288 1.00 81.12 101 LEU A CA 1
ATOM 786 C C . LEU A 1 101 ? 17.968 3.687 1.553 1.00 81.12 101 LEU A C 1
ATOM 788 O O . LEU A 1 101 ? 16.910 4.314 1.607 1.00 81.12 101 LEU A O 1
ATOM 792 N N . TRP A 1 102 ? 18.841 3.678 2.562 1.00 83.81 102 TRP A N 1
ATOM 793 C CA . TRP A 1 102 ? 18.628 4.388 3.825 1.00 83.81 102 TRP A CA 1
ATOM 794 C C . TRP A 1 102 ? 18.620 5.910 3.635 1.00 83.81 102 TRP A C 1
ATOM 796 O O . TRP A 1 102 ? 17.771 6.597 4.199 1.00 83.81 102 TRP A O 1
ATOM 806 N N . MET A 1 103 ? 19.502 6.429 2.778 1.00 87.31 103 MET A N 1
ATOM 807 C CA . MET A 1 103 ? 19.590 7.854 2.469 1.00 87.31 103 MET A CA 1
ATOM 808 C C . MET A 1 103 ? 18.396 8.306 1.623 1.00 87.31 103 MET A C 1
ATOM 810 O O . MET A 1 103 ? 17.789 9.336 1.912 1.00 87.31 103 MET A O 1
ATOM 814 N N . PHE A 1 104 ? 17.996 7.500 0.633 1.00 87.56 104 PHE A N 1
ATOM 815 C CA . PHE A 1 104 ? 16.791 7.765 -0.156 1.00 87.56 104 PHE A CA 1
ATOM 816 C C . PHE A 1 104 ? 15.526 7.776 0.714 1.00 87.56 104 PHE A C 1
ATOM 818 O O . PHE A 1 104 ? 14.724 8.701 0.619 1.00 87.56 104 PHE A O 1
ATOM 825 N N . SER A 1 105 ? 15.371 6.788 1.600 1.00 87.81 105 SER A N 1
ATOM 826 C CA . SER A 1 105 ? 14.219 6.693 2.509 1.00 87.81 105 SER A CA 1
ATOM 827 C C . SER A 1 105 ? 14.129 7.889 3.460 1.00 87.81 105 SER A C 1
ATOM 829 O O . SER A 1 105 ? 13.035 8.401 3.692 1.00 87.81 105 SER A O 1
ATOM 831 N N . LEU A 1 106 ? 15.267 8.378 3.971 1.00 89.56 106 LEU A N 1
ATOM 832 C CA . LEU A 1 106 ? 15.322 9.575 4.818 1.00 89.56 106 LEU A CA 1
ATOM 833 C C . LEU A 1 106 ? 14.848 10.825 4.069 1.00 89.56 106 LEU A C 1
ATOM 835 O O . LEU A 1 106 ? 13.977 11.542 4.562 1.00 89.56 106 LEU A O 1
ATOM 839 N N . ILE A 1 107 ? 15.383 11.059 2.867 1.00 89.62 107 ILE A N 1
ATOM 840 C CA . ILE A 1 107 ? 15.020 12.214 2.033 1.00 89.62 107 ILE A CA 1
ATOM 841 C C . ILE A 1 107 ? 13.540 12.145 1.643 1.00 89.62 107 ILE A C 1
ATOM 843 O O . ILE A 1 107 ? 12.813 13.129 1.775 1.00 89.62 107 ILE A O 1
ATOM 847 N N . TYR A 1 108 ? 13.078 10.973 1.206 1.00 87.81 108 TYR A N 1
ATOM 848 C CA . TYR A 1 108 ? 11.693 10.748 0.804 1.00 87.81 108 TYR A CA 1
ATOM 849 C C . TYR A 1 108 ? 10.717 10.968 1.968 1.00 87.81 108 TYR A C 1
ATOM 851 O O . TYR A 1 108 ? 9.717 11.671 1.813 1.00 87.81 108 TYR A O 1
ATOM 859 N N . SER A 1 109 ? 11.025 10.428 3.151 1.00 88.06 109 SER A N 1
ATOM 860 C CA . SER A 1 109 ? 10.211 10.612 4.357 1.00 88.06 109 SER A CA 1
ATOM 861 C C . SER A 1 109 ? 10.162 12.079 4.799 1.00 88.06 109 SER A C 1
ATOM 863 O O . SER A 1 109 ? 9.080 12.603 5.064 1.00 88.06 109 SER A O 1
ATOM 865 N N . ALA A 1 110 ? 11.302 12.781 4.797 1.00 90.56 110 ALA A N 1
ATOM 866 C CA . ALA A 1 110 ? 11.364 14.204 5.135 1.00 90.56 110 ALA A CA 1
ATOM 867 C C . ALA A 1 110 ? 10.540 15.066 4.164 1.00 90.56 110 ALA A C 1
ATOM 869 O O . ALA A 1 110 ? 9.796 15.952 4.588 1.00 90.56 110 ALA A O 1
ATOM 870 N N . LEU A 1 111 ? 10.621 14.777 2.864 1.00 88.56 111 LEU A N 1
ATOM 871 C CA . LEU A 1 111 ? 9.870 15.494 1.838 1.00 88.56 111 LEU A CA 1
ATOM 872 C C . LEU A 1 111 ? 8.358 15.275 1.989 1.00 88.56 111 LEU A C 1
ATOM 874 O O . LEU A 1 111 ? 7.593 16.241 1.974 1.00 88.56 111 LEU A O 1
ATOM 878 N N . ILE A 1 112 ? 7.926 14.030 2.220 1.00 86.25 112 ILE A N 1
ATOM 879 C CA . ILE A 1 112 ? 6.521 13.724 2.524 1.00 86.25 112 ILE A CA 1
ATOM 880 C C . ILE A 1 112 ? 6.069 14.441 3.792 1.00 86.25 112 ILE A C 1
ATOM 882 O O . ILE A 1 112 ? 4.984 15.019 3.803 1.00 86.25 112 ILE A O 1
ATOM 886 N N . PHE A 1 113 ? 6.884 14.440 4.845 1.00 87.94 113 PHE A N 1
ATOM 887 C CA . PHE A 1 113 ? 6.544 15.101 6.100 1.00 87.94 113 PHE A CA 1
ATOM 888 C C . PHE A 1 113 ? 6.282 16.599 5.897 1.00 87.94 113 PHE A C 1
ATOM 890 O O . PHE A 1 113 ? 5.235 17.101 6.309 1.00 87.94 113 PHE A O 1
ATOM 897 N N . VAL A 1 114 ? 7.170 17.298 5.182 1.00 87.88 114 VAL A N 1
ATOM 898 C CA . VAL A 1 114 ? 6.991 18.722 4.847 1.00 87.88 114 VAL A CA 1
ATOM 899 C C . VAL A 1 114 ? 5.702 18.945 4.056 1.00 87.88 114 VAL A C 1
ATOM 901 O O . VAL A 1 114 ? 4.941 19.865 4.357 1.00 87.88 114 VAL A O 1
ATOM 904 N N . ILE A 1 115 ? 5.428 18.091 3.070 1.00 83.75 115 ILE A N 1
ATOM 905 C CA . ILE A 1 115 ? 4.228 18.179 2.232 1.00 83.75 115 ILE A CA 1
ATOM 906 C C . ILE A 1 115 ? 2.944 18.009 3.055 1.00 83.75 115 ILE A C 1
ATOM 908 O O . ILE A 1 115 ? 1.995 18.779 2.882 1.00 83.75 115 ILE A O 1
ATOM 912 N N . VAL A 1 116 ? 2.920 17.023 3.954 1.00 84.06 116 VAL A N 1
ATOM 913 C CA . VAL A 1 116 ? 1.765 16.721 4.812 1.00 84.06 116 VAL A CA 1
ATOM 914 C C . VAL A 1 116 ? 1.504 17.863 5.791 1.00 84.06 116 VAL A C 1
ATOM 916 O O . VAL A 1 116 ? 0.360 18.303 5.923 1.00 84.06 116 VAL A O 1
ATOM 919 N N . VAL A 1 117 ? 2.551 18.393 6.432 1.00 85.00 117 VAL A N 1
ATOM 920 C CA . VAL A 1 117 ? 2.435 19.523 7.372 1.00 85.00 117 VAL A CA 1
ATOM 921 C C . VAL A 1 117 ? 1.885 20.765 6.676 1.00 85.00 117 VAL A C 1
ATOM 923 O O . VAL A 1 117 ? 1.040 21.464 7.233 1.00 85.00 117 VAL A O 1
ATOM 926 N N . LYS A 1 118 ? 2.305 21.020 5.433 1.00 82.38 118 LYS A N 1
ATOM 927 C CA . LYS A 1 118 ? 1.859 22.192 4.672 1.00 82.38 118 LYS A CA 1
ATOM 928 C C . LYS A 1 118 ? 0.412 22.094 4.172 1.00 82.38 118 LYS A C 1
ATOM 930 O O . LYS A 1 118 ? -0.046 23.051 3.554 1.00 82.38 118 LYS A O 1
ATOM 935 N N . LYS A 1 119 ? -0.283 20.962 4.398 1.00 69.19 119 LYS A N 1
ATOM 936 C CA . LYS A 1 119 ? -1.632 20.654 3.878 1.00 69.19 119 LYS A CA 1
ATOM 937 C C . LYS A 1 119 ? -1.821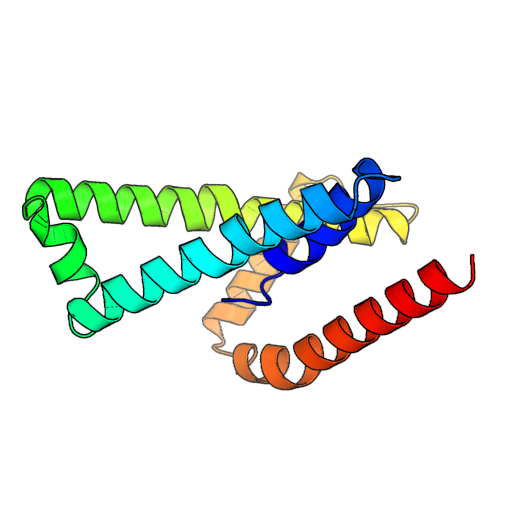 21.134 2.436 1.00 69.19 119 LYS A C 1
ATOM 939 O O . LYS A 1 119 ? -2.858 21.695 2.087 1.00 69.19 119 LYS A O 1
ATOM 944 N N . LEU A 1 120 ? -0.799 20.943 1.598 1.00 63.94 120 LEU A N 1
ATOM 945 C CA . LEU A 1 120 ? -0.941 21.161 0.162 1.00 63.94 120 LEU A CA 1
ATOM 946 C C . LEU A 1 120 ? -2.127 20.294 -0.272 1.00 63.94 120 LEU A C 1
ATOM 948 O O . LEU A 1 120 ? -2.193 19.144 0.165 1.00 63.94 120 LEU A O 1
ATOM 952 N N . GLY A 1 121 ? -3.066 20.824 -1.064 1.00 68.50 121 GLY A N 1
ATOM 953 C CA . GLY A 1 121 ? -4.244 20.118 -1.612 1.00 68.50 121 GLY A CA 1
ATOM 954 C C . GLY A 1 121 ? -3.867 18.991 -2.582 1.00 68.50 121 GLY A C 1
ATOM 955 O O . GLY A 1 121 ? -4.396 18.851 -3.677 1.00 68.50 121 GLY A O 1
ATOM 956 N N . ILE A 1 122 ? -2.873 18.202 -2.199 1.00 72.31 122 ILE A N 1
ATOM 957 C CA . ILE A 1 122 ? -2.195 17.191 -2.974 1.00 72.31 122 ILE A CA 1
ATOM 958 C C . ILE A 1 122 ? -3.117 16.010 -3.200 1.00 72.31 122 ILE A C 1
ATOM 960 O O . ILE A 1 122 ? -3.007 15.380 -4.238 1.00 72.31 122 ILE A O 1
ATOM 964 N N . LEU A 1 123 ? -4.078 15.772 -2.302 1.00 69.31 123 LEU A N 1
ATOM 965 C CA . LEU A 1 123 ? -5.146 14.798 -2.511 1.00 69.31 123 LEU A CA 1
ATOM 966 C C . LEU A 1 123 ? -6.017 15.164 -3.724 1.00 69.31 123 LEU A C 1
ATOM 968 O O . LEU A 1 123 ? -6.301 14.287 -4.539 1.00 69.31 123 LEU A O 1
ATOM 972 N N . ASP A 1 124 ? -6.352 16.445 -3.902 1.00 75.19 124 ASP A N 1
ATOM 973 C CA . ASP A 1 124 ? -7.151 16.911 -5.044 1.00 75.19 124 ASP A CA 1
ATOM 974 C C . ASP A 1 124 ? -6.349 16.845 -6.349 1.00 75.19 124 ASP A C 1
ATOM 976 O O . ASP A 1 124 ? -6.857 16.422 -7.389 1.00 75.19 124 ASP A O 1
ATOM 980 N N . ILE A 1 125 ? -5.061 17.197 -6.289 1.00 76.88 125 ILE A N 1
ATOM 981 C CA . ILE A 1 125 ? -4.144 17.108 -7.435 1.00 76.88 125 ILE A CA 1
ATOM 982 C C . ILE A 1 125 ? -3.913 15.641 -7.831 1.00 76.88 125 ILE A C 1
ATOM 984 O O . ILE A 1 125 ? -3.976 15.313 -9.017 1.00 76.88 125 ILE A O 1
ATOM 988 N N . LEU A 1 126 ? -3.699 14.747 -6.859 1.00 74.25 126 LEU A N 1
ATOM 989 C CA . LEU A 1 126 ? -3.545 13.307 -7.084 1.00 74.25 126 LEU A CA 1
ATOM 990 C C . LEU A 1 126 ? -4.785 12.717 -7.755 1.00 74.25 126 LEU A C 1
ATOM 992 O O . LEU A 1 126 ? -4.656 12.020 -8.760 1.00 74.25 126 LEU A O 1
ATOM 996 N N . GLY A 1 127 ? -5.976 13.014 -7.232 1.00 71.88 127 GLY A N 1
ATOM 997 C CA . GLY A 1 127 ? -7.223 12.504 -7.798 1.00 71.88 127 GLY A CA 1
ATOM 998 C C . GLY A 1 127 ? -7.499 13.037 -9.205 1.00 71.88 127 GLY A C 1
ATOM 999 O O . GLY A 1 127 ? -7.909 12.283 -10.084 1.00 71.88 127 GLY A O 1
ATOM 1000 N N . LYS A 1 128 ? -7.241 14.328 -9.446 1.00 80.19 128 LYS A N 1
ATOM 1001 C CA . LYS A 1 128 ? -7.553 14.967 -10.731 1.00 80.19 128 LYS A CA 1
ATOM 1002 C C . LYS A 1 128 ? -6.556 14.633 -11.840 1.00 80.19 128 LYS A C 1
ATOM 1004 O O . LYS A 1 128 ? -6.971 14.525 -12.987 1.00 80.19 128 LYS A O 1
ATOM 1009 N N . TRP A 1 129 ? -5.269 14.490 -11.522 1.00 80.75 129 TRP A N 1
ATOM 1010 C CA . TRP A 1 129 ? -4.212 14.330 -12.530 1.00 80.75 129 TRP A CA 1
ATOM 1011 C C . TRP A 1 129 ? -3.582 12.941 -12.551 1.00 80.75 129 TRP A C 1
ATOM 1013 O O . TRP A 1 129 ? -3.365 12.388 -13.627 1.00 80.75 129 TRP A O 1
ATOM 1023 N N . ILE A 1 130 ? -3.300 12.349 -11.387 1.00 79.38 130 ILE A N 1
ATOM 1024 C CA . ILE A 1 130 ? -2.592 11.063 -11.335 1.00 79.38 130 ILE A CA 1
ATOM 1025 C C . ILE A 1 130 ? -3.531 9.911 -11.694 1.00 79.38 130 ILE A C 1
ATOM 1027 O O . ILE A 1 130 ? -3.130 9.012 -12.428 1.00 79.38 130 ILE A O 1
ATOM 1031 N N . THR A 1 131 ? -4.788 9.941 -11.245 1.00 82.19 131 THR A N 1
ATOM 1032 C CA . THR A 1 131 ? -5.768 8.894 -11.579 1.00 82.19 131 THR A CA 1
ATOM 1033 C C . THR A 1 131 ? -6.024 8.736 -13.088 1.00 82.19 131 THR A C 1
ATOM 1035 O O . THR A 1 131 ? -5.916 7.602 -13.559 1.00 82.19 131 THR A O 1
ATOM 1038 N N . PRO A 1 132 ? -6.311 9.794 -13.881 1.00 83.56 132 PRO A N 1
ATOM 1039 C CA . PRO A 1 132 ? -6.514 9.626 -15.322 1.00 83.56 132 PRO A CA 1
ATOM 1040 C C . PRO A 1 132 ? -5.235 9.213 -16.054 1.00 83.56 132 PRO A C 1
ATOM 1042 O O . PRO A 1 132 ? -5.297 8.385 -16.960 1.00 83.56 132 PRO A O 1
ATOM 1045 N N . LEU A 1 133 ? -4.072 9.726 -15.640 1.00 86.19 133 LEU A N 1
ATOM 1046 C CA . LEU A 1 133 ? -2.788 9.350 -16.235 1.00 86.19 133 LEU A CA 1
ATOM 1047 C C . LEU A 1 133 ? -2.483 7.863 -16.017 1.00 86.19 133 LEU A C 1
ATOM 1049 O O . LEU A 1 133 ? -2.020 7.181 -16.928 1.00 86.19 133 LEU A O 1
ATOM 1053 N N . LEU A 1 134 ? -2.795 7.348 -14.828 1.00 80.31 134 LEU A N 1
ATOM 1054 C CA . LEU A 1 134 ? -2.593 5.946 -14.487 1.00 80.31 134 LEU A CA 1
ATOM 1055 C C . LEU A 1 134 ? -3.570 5.026 -15.236 1.00 80.31 134 LEU A C 1
ATOM 1057 O O . LEU A 1 134 ? -3.160 3.991 -15.755 1.00 80.31 134 LEU A O 1
ATOM 1061 N N . LEU A 1 135 ? -4.846 5.403 -15.361 1.00 83.62 135 LEU A N 1
ATOM 1062 C CA . LEU A 1 135 ? -5.783 4.656 -16.212 1.00 83.62 135 LEU A CA 1
ATOM 1063 C C . LEU A 1 135 ? -5.321 4.637 -17.676 1.00 83.62 135 LEU A C 1
ATOM 1065 O O . LEU A 1 135 ? -5.390 3.595 -18.327 1.00 83.62 135 LEU A O 1
ATOM 1069 N N . GLY A 1 136 ? -4.811 5.766 -18.175 1.00 86.25 136 GLY A N 1
ATOM 1070 C CA . GLY A 1 136 ? -4.255 5.872 -19.522 1.00 86.25 136 GLY A CA 1
ATOM 1071 C C . GLY A 1 136 ? -3.039 4.969 -19.740 1.00 86.25 136 GLY A C 1
ATOM 1072 O O . GLY A 1 136 ? -2.951 4.305 -20.773 1.00 86.25 136 GLY A O 1
ATOM 1073 N N . SER A 1 137 ? -2.124 4.882 -18.767 1.00 84.19 137 SER A N 1
ATOM 1074 C CA . SER A 1 137 ? -0.960 3.995 -18.880 1.00 84.19 137 SER A CA 1
ATOM 1075 C C . SER A 1 137 ? -1.360 2.520 -18.879 1.00 84.19 137 SER A C 1
ATOM 1077 O O . SER A 1 137 ? -0.844 1.756 -19.693 1.00 84.19 137 SER A O 1
ATOM 1079 N N . ILE A 1 138 ? -2.330 2.126 -18.048 1.00 83.69 138 ILE A N 1
ATOM 1080 C CA . ILE A 1 138 ? -2.881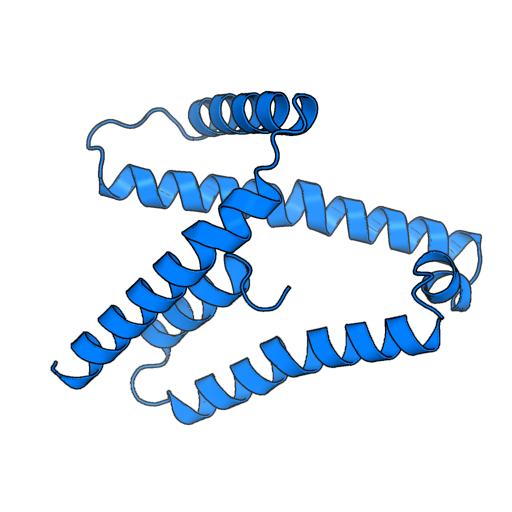 0.765 -18.052 1.00 83.69 138 ILE A CA 1
ATOM 1081 C C . ILE A 1 138 ? -3.530 0.453 -19.404 1.00 83.69 138 ILE A C 1
ATOM 1083 O O . ILE A 1 138 ? -3.237 -0.588 -19.984 1.00 83.69 138 ILE A O 1
ATOM 1087 N N . ALA A 1 139 ? -4.352 1.357 -19.945 1.00 85.81 139 ALA A N 1
ATOM 1088 C CA . ALA A 1 139 ? -4.969 1.173 -21.260 1.00 85.81 139 ALA A CA 1
ATOM 1089 C C . ALA A 1 139 ? -3.923 1.003 -22.378 1.00 85.81 139 ALA A C 1
ATOM 1091 O O . ALA A 1 139 ? -4.082 0.149 -23.249 1.00 85.81 139 ALA A O 1
ATOM 1092 N N . CYS A 1 140 ? -2.823 1.760 -22.321 1.00 87.19 140 CYS A N 1
ATOM 1093 C CA . CYS A 1 140 ? -1.704 1.625 -23.253 1.00 87.19 140 CYS A CA 1
ATOM 1094 C C . CYS A 1 140 ? -1.021 0.251 -23.145 1.00 87.19 140 CYS A C 1
ATOM 1096 O O . CYS A 1 140 ? -0.773 -0.392 -24.165 1.00 87.19 140 CYS A O 1
ATOM 1098 N N . VAL A 1 141 ? -0.766 -0.231 -21.923 1.00 85.06 141 VAL A N 1
ATOM 1099 C CA . VAL A 1 141 ? -0.188 -1.566 -21.690 1.00 85.06 141 VAL A CA 1
ATOM 1100 C C . VAL A 1 141 ? -1.122 -2.666 -22.191 1.00 85.06 141 VAL A C 1
ATOM 1102 O O . VAL A 1 141 ? -0.659 -3.589 -22.852 1.00 85.06 141 VAL A O 1
ATOM 1105 N N . PHE A 1 142 ? -2.431 -2.552 -21.946 1.00 83.69 142 PHE A N 1
ATOM 1106 C CA . PHE A 1 142 ? -3.417 -3.487 -22.493 1.00 83.69 142 PHE A CA 1
ATOM 1107 C C . PHE A 1 142 ? -3.384 -3.515 -24.022 1.00 83.69 142 PHE A C 1
ATOM 1109 O O . PHE A 1 142 ? -3.339 -4.592 -24.607 1.00 83.69 142 PHE A O 1
ATOM 1116 N N . TYR A 1 143 ? -3.363 -2.350 -24.672 1.00 87.75 143 TYR A N 1
ATOM 1117 C CA . TYR A 1 143 ? -3.297 -2.271 -26.131 1.00 87.75 143 TYR A CA 1
ATOM 1118 C C . TYR A 1 143 ? -2.026 -2.930 -26.696 1.00 87.75 143 TYR A C 1
ATOM 1120 O O . TYR A 1 143 ? -2.100 -3.712 -27.645 1.00 87.75 143 TYR A O 1
ATOM 1128 N N . GLN A 1 144 ? -0.865 -2.669 -26.084 1.00 85.19 144 GLN A N 1
ATOM 1129 C CA . GLN A 1 144 ? 0.396 -3.311 -26.474 1.00 85.19 144 GLN A CA 1
ATOM 1130 C C . GLN A 1 144 ? 0.370 -4.827 -26.243 1.00 85.19 144 GLN A C 1
ATOM 1132 O O . GLN A 1 144 ? 0.840 -5.575 -27.098 1.00 85.19 144 GLN A O 1
ATOM 1137 N N . GLY A 1 145 ? -0.225 -5.276 -25.135 1.00 79.12 145 GLY A N 1
ATOM 1138 C CA . GLY A 1 145 ? -0.384 -6.695 -24.817 1.00 79.12 145 GLY A CA 1
ATOM 1139 C C . GLY A 1 145 ? -1.323 -7.454 -25.760 1.00 79.12 145 GLY A C 1
ATOM 1140 O O . GLY A 1 145 ? -1.155 -8.652 -25.911 1.00 79.12 145 GLY A O 1
ATOM 1141 N N . PHE A 1 146 ? -2.279 -6.787 -26.416 1.00 76.12 146 PHE A N 1
ATOM 1142 C CA . PHE A 1 146 ? -3.114 -7.401 -27.465 1.00 76.12 146 PHE A CA 1
ATOM 1143 C C . PHE A 1 146 ? -2.434 -7.454 -28.839 1.00 76.12 146 PHE A C 1
ATOM 1145 O O . PHE A 1 146 ? -2.861 -8.216 -29.702 1.00 76.12 146 PHE A O 1
ATOM 1152 N N . THR A 1 147 ? -1.434 -6.599 -29.064 1.00 73.94 147 THR A N 1
ATOM 1153 C CA . THR A 1 147 ? -0.745 -6.464 -30.358 1.00 73.94 147 THR A CA 1
ATOM 1154 C C . THR A 1 147 ? 0.538 -7.307 -30.429 1.00 73.94 147 THR A C 1
ATOM 1156 O O . THR A 1 147 ? 1.069 -7.504 -31.520 1.00 73.94 147 THR A O 1
ATOM 1159 N N . SER A 1 148 ? 1.038 -7.785 -29.283 1.00 53.88 148 SER A N 1
ATOM 1160 C CA . SER A 1 148 ? 2.213 -8.666 -29.161 1.00 53.88 148 SER A CA 1
ATOM 1161 C C . SER A 1 148 ? 1.786 -10.123 -29.042 1.00 53.88 148 SER A C 1
ATOM 1163 O O . SER A 1 148 ? 2.533 -10.981 -29.555 1.00 53.88 148 SER A O 1
#

Sequence (148 aa):
MFFGSGNLIYPLFVGQFAQDQWVTMGTGFLLTAVLMPFLGVVAMVAYEGCYASFFNTIGRVPGFIFRTFLLTIWIPLGSAPRCMTLAFASMKSYFAYMPPLWMFSLIYSALIFVIVVKKLGILDILGKWITPLLLGSIACVFYQGFTS

Organism: NCBI:txid765953

Secondary structure (DSSP, 8-state):
-TT-HHHHHHHHHHHHHHTT-HHHHHHHHHIIIIIHHHHHHHHHHHTTT-HHHHHHTT-HHHHHHHHHHHHHIIIIIIIHHHHHHHHHHHHHTT-SS---HHHHHHHHHHHHHHHHHTT-SHHHHIIIIIHHHHHHHHHHHHHHHHH-

Radius of gyration: 19.09 Å; chains: 1; bounding box: 48×41×56 Å

Foldseek 3Di:
DLPDPCNQVVLVVVVVVCVPVNPVVVVVSCCPSPVVVVVVVVLCVVVVVPLQVSLCVVPNVRSVVVVVVCCVCPPPVNPLVVVLVVVVVVVVVVDVDDDDSVVSSVVVVVVVVVCVVVVDVVVVVCVPPVVVVSVVVVVVVVVVVVVD

InterPro domains:
  IPR004685 Branched-chain amino acid transport system II carrier protein [PF05525] (1-146)
  IPR004685 Branched-chain amino acid transport system II carrier protein [PTHR30588] (1-146)